Protein AF-A0A9E0H8B9-F1 (afdb_monomer_lite)

Structure (mmCIF, N/CA/C/O backbone):
data_AF-A0A9E0H8B9-F1
#
_entry.id   AF-A0A9E0H8B9-F1
#
loop_
_atom_site.group_PDB
_atom_site.id
_atom_site.type_symbol
_atom_site.label_atom_id
_atom_site.label_alt_id
_atom_site.label_comp_id
_atom_site.label_asym_id
_atom_site.label_entity_id
_atom_site.label_seq_id
_atom_site.pdbx_PDB_ins_code
_atom_site.Cartn_x
_atom_site.Cartn_y
_atom_site.Cartn_z
_atom_site.occupancy
_atom_site.B_iso_or_equiv
_atom_site.auth_seq_id
_atom_site.auth_comp_id
_atom_site.auth_asym_id
_atom_site.auth_atom_id
_atom_site.pdbx_PDB_model_num
ATOM 1 N N . MET A 1 1 ? -8.294 -16.607 21.140 1.00 33.91 1 MET A N 1
ATOM 2 C CA . MET A 1 1 ? -7.723 -16.822 19.798 1.00 33.91 1 MET A CA 1
ATOM 3 C C . MET A 1 1 ? -6.871 -15.607 19.510 1.00 33.91 1 MET A C 1
ATOM 5 O O . MET A 1 1 ? -7.402 -14.509 19.593 1.00 33.91 1 MET A O 1
ATOM 9 N N . ALA A 1 2 ? -5.558 -15.778 19.356 1.00 40.12 2 ALA A N 1
ATOM 10 C CA . ALA A 1 2 ? -4.674 -14.662 19.048 1.00 40.12 2 ALA A CA 1
ATOM 11 C C . ALA A 1 2 ? -5.029 -14.183 17.640 1.00 40.12 2 ALA A C 1
ATOM 13 O O . ALA A 1 2 ? -4.952 -14.968 16.698 1.00 40.12 2 ALA A O 1
ATOM 14 N N . ALA A 1 3 ? -5.496 -12.942 17.519 1.00 47.56 3 ALA A N 1
ATOM 15 C CA . 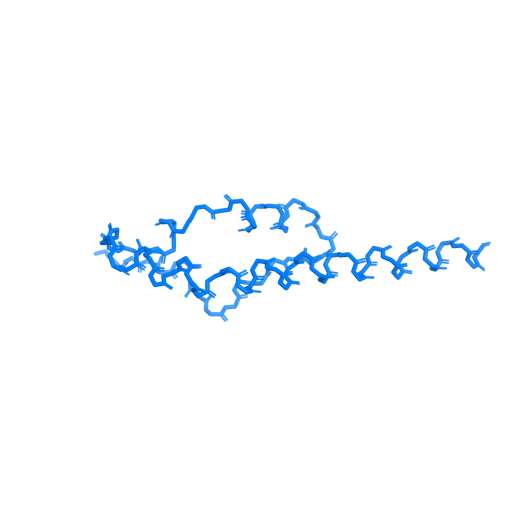ALA A 1 3 ? -5.530 -12.277 16.232 1.00 47.56 3 ALA A CA 1
ATOM 16 C C . ALA A 1 3 ? -4.070 -12.194 15.780 1.00 47.56 3 ALA A C 1
ATOM 18 O O . ALA A 1 3 ? -3.292 -11.427 16.346 1.00 47.56 3 ALA A O 1
ATOM 19 N N . GLU A 1 4 ? -3.672 -13.060 14.848 1.00 42.03 4 GLU A N 1
ATOM 20 C CA . GLU A 1 4 ? -2.455 -12.853 14.074 1.00 42.03 4 GLU A CA 1
ATOM 21 C C . GLU A 1 4 ? -2.624 -11.497 13.402 1.00 42.03 4 GLU A C 1
ATOM 23 O O . GLU A 1 4 ? -3.358 -11.339 12.429 1.00 42.03 4 GLU A O 1
ATOM 28 N N . THR A 1 5 ? -2.015 -10.477 13.993 1.00 40.44 5 THR A N 1
ATOM 29 C CA . THR A 1 5 ? -1.878 -9.173 13.375 1.00 40.44 5 THR A CA 1
ATOM 30 C C . THR A 1 5 ? -1.075 -9.398 12.099 1.00 40.44 5 THR A C 1
ATOM 32 O O . THR A 1 5 ? 0.143 -9.549 12.149 1.00 40.44 5 THR A O 1
ATOM 35 N N . VAL A 1 6 ? -1.759 -9.436 10.952 1.00 46.69 6 VAL A N 1
ATOM 36 C CA . VAL A 1 6 ? -1.170 -9.572 9.601 1.00 46.69 6 VAL A CA 1
ATOM 37 C C . VAL A 1 6 ? -0.234 -8.394 9.266 1.00 46.69 6 VAL A C 1
ATOM 39 O O . VAL A 1 6 ? 0.430 -8.374 8.237 1.00 46.69 6 VAL A O 1
ATOM 42 N N . PHE A 1 7 ? -0.093 -7.438 10.182 1.00 44.88 7 PHE A N 1
ATOM 43 C CA . PHE A 1 7 ? 0.937 -6.416 10.172 1.00 44.88 7 PHE A CA 1
ATOM 44 C C . PHE A 1 7 ? 2.142 -6.849 10.999 1.00 44.88 7 PHE A C 1
ATOM 46 O O . PHE A 1 7 ? 2.441 -6.306 12.060 1.00 44.88 7 PHE A O 1
ATOM 53 N N . ALA A 1 8 ? 2.893 -7.810 10.461 1.00 42.75 8 ALA A N 1
ATOM 54 C CA . ALA A 1 8 ? 4.331 -7.765 10.669 1.00 42.75 8 ALA A CA 1
ATOM 55 C C . ALA A 1 8 ? 4.825 -6.455 10.037 1.00 42.75 8 ALA A C 1
ATOM 57 O O . ALA A 1 8 ? 4.457 -6.138 8.905 1.00 42.75 8 ALA A O 1
ATOM 58 N N . SER A 1 9 ? 5.666 -5.705 10.744 1.00 49.34 9 SER A N 1
ATOM 59 C CA . SER A 1 9 ? 6.289 -4.438 10.328 1.00 49.34 9 SER A CA 1
ATOM 60 C C . SER A 1 9 ? 7.197 -4.539 9.079 1.00 49.34 9 SER A C 1
ATOM 62 O O . SER A 1 9 ? 8.153 -3.780 8.946 1.00 49.34 9 SER A O 1
ATOM 64 N N . GLY A 1 10 ? 6.961 -5.512 8.196 1.00 52.50 10 GLY A N 1
ATOM 65 C CA . GLY A 1 10 ? 7.783 -5.871 7.047 1.00 52.50 10 GLY A CA 1
ATOM 66 C C . GLY A 1 10 ? 7.006 -6.157 5.760 1.00 52.50 10 GLY A C 1
ATOM 67 O O . GLY A 1 10 ? 7.644 -6.532 4.779 1.00 52.50 10 GLY A O 1
ATOM 68 N N . PHE A 1 11 ? 5.676 -5.980 5.702 1.00 60.06 11 PHE A N 1
ATOM 69 C CA . PHE A 1 11 ? 4.972 -6.060 4.415 1.00 60.06 11 PHE A CA 1
ATOM 70 C C . PHE A 1 11 ? 5.316 -4.832 3.562 1.00 60.06 11 PHE A C 1
ATOM 72 O O . PHE A 1 11 ? 4.768 -3.748 3.740 1.00 60.06 11 PHE A O 1
ATOM 79 N N . THR A 1 12 ? 6.269 -5.010 2.652 1.00 70.00 12 THR A N 1
ATOM 80 C CA . THR A 1 12 ? 6.602 -4.043 1.603 1.00 70.00 12 THR A CA 1
ATOM 81 C C . THR A 1 12 ? 6.171 -4.658 0.274 1.00 70.00 12 THR A C 1
ATOM 83 O O . THR A 1 12 ? 6.628 -5.765 -0.020 1.00 70.00 12 THR A O 1
ATOM 86 N N . PRO A 1 13 ? 5.306 -4.004 -0.526 1.00 83.31 13 PRO A N 1
ATOM 87 C CA . PRO A 1 13 ? 4.937 -4.531 -1.837 1.00 83.31 13 PRO A CA 1
ATOM 88 C C . PRO A 1 13 ? 6.183 -4.659 -2.720 1.00 83.31 13 PRO A C 1
ATOM 90 O O . PRO A 1 13 ? 7.033 -3.764 -2.724 1.00 83.31 13 PRO A O 1
ATOM 93 N N . ASP A 1 14 ? 6.290 -5.758 -3.468 1.00 86.38 14 ASP A N 1
ATOM 94 C CA . ASP A 1 14 ? 7.383 -5.963 -4.421 1.00 86.38 14 ASP A CA 1
ATOM 95 C C . ASP A 1 14 ? 7.226 -4.994 -5.612 1.00 86.38 14 ASP A C 1
ATOM 97 O O . ASP A 1 14 ? 6.271 -5.128 -6.385 1.00 86.38 14 ASP A O 1
ATOM 101 N N . PRO A 1 15 ? 8.146 -4.026 -5.813 1.00 85.56 15 PRO A N 1
ATOM 102 C CA . PRO A 1 15 ? 8.056 -3.070 -6.915 1.00 85.56 15 PRO A CA 1
ATOM 103 C C . PRO A 1 15 ? 8.251 -3.714 -8.298 1.00 85.56 15 PRO A C 1
ATOM 105 O O . PRO A 1 15 ? 7.904 -3.096 -9.304 1.00 85.56 15 PRO A O 1
ATOM 108 N N . GLY A 1 16 ? 8.774 -4.943 -8.377 1.00 86.56 16 GLY A N 1
ATOM 109 C CA . GLY A 1 16 ? 8.864 -5.723 -9.613 1.00 86.56 16 GLY A CA 1
ATOM 110 C C . GLY A 1 16 ? 7.540 -6.376 -10.027 1.00 86.56 16 GLY A C 1
ATOM 111 O O . GLY A 1 16 ? 7.391 -6.788 -11.178 1.00 86.56 16 GLY A O 1
ATOM 112 N N . ARG A 1 17 ? 6.553 -6.448 -9.123 1.00 90.31 17 ARG A N 1
ATOM 113 C CA . ARG A 1 17 ? 5.248 -7.079 -9.361 1.00 90.31 17 ARG A CA 1
ATOM 114 C C . ARG A 1 17 ? 4.132 -6.041 -9.328 1.00 90.31 17 ARG A C 1
ATOM 116 O O . ARG A 1 17 ? 3.671 -5.625 -8.270 1.00 90.31 17 ARG A O 1
ATOM 123 N N . ALA A 1 18 ? 3.618 -5.679 -10.505 1.00 90.06 18 ALA A N 1
ATOM 124 C CA . ALA A 1 18 ? 2.542 -4.688 -10.627 1.00 90.06 18 ALA A CA 1
ATOM 125 C C . ALA A 1 18 ? 1.290 -5.039 -9.799 1.00 90.06 18 ALA A C 1
ATOM 127 O O . ALA A 1 18 ? 0.673 -4.155 -9.212 1.00 90.06 18 ALA A O 1
ATOM 128 N N . LEU A 1 19 ? 0.935 -6.327 -9.716 1.00 92.06 19 LEU A N 1
ATOM 129 C CA . LEU A 1 19 ? -0.209 -6.783 -8.921 1.00 92.06 19 LEU A CA 1
ATOM 130 C C . LEU A 1 19 ? -0.017 -6.538 -7.422 1.00 92.06 19 LEU A C 1
ATOM 132 O O . LEU A 1 19 ? -0.975 -6.160 -6.759 1.00 92.06 19 LEU A O 1
ATOM 136 N N . ASP A 1 20 ? 1.197 -6.702 -6.900 1.00 90.25 20 ASP A N 1
ATOM 137 C CA . ASP A 1 20 ? 1.489 -6.520 -5.477 1.00 90.25 20 ASP A CA 1
ATOM 138 C C . ASP A 1 20 ? 1.414 -5.028 -5.106 1.00 90.25 20 ASP A C 1
ATOM 140 O O . ASP A 1 20 ? 0.817 -4.658 -4.094 1.00 90.25 20 ASP A O 1
ATOM 144 N N . VAL A 1 21 ? 1.938 -4.155 -5.975 1.00 90.31 21 VAL A N 1
ATOM 145 C CA . VAL A 1 21 ? 1.834 -2.694 -5.825 1.00 90.31 21 VAL A CA 1
ATOM 146 C C . VAL A 1 21 ? 0.375 -2.241 -5.888 1.00 90.31 21 VAL A C 1
ATOM 148 O O . VAL A 1 21 ? -0.069 -1.483 -5.027 1.00 90.31 21 VAL A O 1
ATOM 151 N N . LEU A 1 22 ? -0.397 -2.728 -6.865 1.00 92.69 22 LEU A N 1
ATOM 152 C CA . LEU A 1 22 ? -1.815 -2.383 -7.000 1.00 92.69 22 LEU A CA 1
ATOM 153 C C . LEU A 1 22 ? -2.647 -2.894 -5.823 1.00 92.69 22 LEU A C 1
ATOM 155 O O . LEU A 1 22 ? -3.474 -2.146 -5.306 1.00 92.69 22 LEU A O 1
ATOM 159 N N . ALA A 1 23 ? -2.410 -4.129 -5.374 1.00 91.44 23 ALA A N 1
ATOM 160 C CA . ALA A 1 23 ? -3.095 -4.699 -4.219 1.00 91.44 23 ALA A CA 1
ATOM 161 C C . ALA A 1 23 ? -2.868 -3.845 -2.967 1.00 91.44 23 ALA A C 1
ATOM 163 O O . ALA A 1 23 ? -3.818 -3.559 -2.246 1.00 91.44 23 ALA A O 1
ATOM 164 N N . PHE A 1 24 ? -1.639 -3.372 -2.746 1.00 91.69 24 PHE A N 1
ATOM 165 C CA . PHE A 1 24 ? -1.320 -2.497 -1.622 1.00 91.69 24 PHE A CA 1
ATOM 166 C C . PHE A 1 24 ? -1.943 -1.097 -1.754 1.00 91.69 24 PHE A C 1
ATOM 168 O O . PHE A 1 24 ? -2.576 -0.605 -0.819 1.00 91.69 24 PHE A O 1
ATOM 175 N N . VAL A 1 25 ? -1.807 -0.450 -2.916 1.00 92.50 25 VAL A N 1
ATOM 176 C CA . VAL A 1 25 ? -2.308 0.919 -3.146 1.00 92.50 25 VAL A CA 1
ATOM 177 C C . VAL A 1 25 ? -3.832 0.986 -3.044 1.00 92.50 25 VAL A C 1
ATOM 179 O O . VAL A 1 25 ? -4.372 1.909 -2.429 1.00 92.50 25 VAL A O 1
ATOM 182 N N . LEU A 1 26 ? -4.529 -0.007 -3.595 1.00 93.31 26 LEU A N 1
ATOM 183 C CA . LEU A 1 26 ? -5.990 -0.078 -3.588 1.00 93.31 26 LEU A CA 1
ATOM 184 C C . LEU A 1 26 ? -6.556 -0.679 -2.297 1.00 93.31 26 LEU A C 1
ATOM 186 O O . LEU A 1 26 ? -7.774 -0.695 -2.130 1.00 93.31 26 LEU A O 1
ATOM 190 N N . CYS A 1 27 ? -5.704 -1.155 -1.383 1.00 91.75 27 CYS A N 1
ATOM 191 C CA . CYS A 1 27 ? -6.169 -1.733 -0.132 1.00 91.75 27 CYS A CA 1
ATOM 192 C C . CYS A 1 27 ? -6.884 -0.665 0.717 1.00 91.75 27 CYS A C 1
ATOM 194 O O . CYS A 1 27 ? -6.289 0.394 0.974 1.00 91.75 27 CYS A O 1
ATOM 196 N N . PRO A 1 28 ? -8.130 -0.920 1.158 1.00 90.69 28 PRO A N 1
ATOM 197 C CA . PRO A 1 28 ? -8.849 -0.016 2.044 1.00 90.69 28 PRO A CA 1
ATOM 198 C C . PRO A 1 28 ? -8.112 0.131 3.387 1.00 90.69 28 PRO A C 1
ATOM 200 O O . PRO A 1 28 ? -7.558 -0.861 3.872 1.00 90.69 28 PRO A O 1
ATOM 203 N N . PRO A 1 29 ? -8.082 1.329 3.999 1.00 88.25 29 PRO A N 1
ATOM 204 C CA . PRO A 1 29 ? -7.457 1.538 5.307 1.00 88.25 29 PRO A CA 1
ATOM 205 C C . PRO A 1 29 ? -8.100 0.698 6.421 1.00 88.25 29 PRO A C 1
ATOM 207 O O . PRO A 1 29 ? -7.419 0.316 7.365 1.00 88.25 29 PRO A O 1
ATOM 210 N N . GLU A 1 30 ? -9.372 0.325 6.287 1.00 90.25 30 GLU A N 1
ATOM 211 C CA . GLU A 1 30 ? -10.107 -0.513 7.240 1.00 90.25 30 GLU A CA 1
ATOM 212 C C . GLU A 1 30 ? -9.479 -1.903 7.404 1.00 90.25 30 GLU A C 1
ATOM 214 O O . GLU A 1 30 ? -9.575 -2.509 8.465 1.00 90.25 30 GLU A O 1
ATOM 219 N N . VAL A 1 31 ? -8.777 -2.400 6.380 1.00 89.19 31 VAL A N 1
ATOM 220 C CA . VAL A 1 31 ? -8.035 -3.673 6.451 1.00 89.19 31 VAL A CA 1
ATOM 221 C C . VAL A 1 31 ? -6.863 -3.586 7.435 1.00 89.19 31 VAL A C 1
ATOM 223 O O . VAL A 1 31 ? -6.385 -4.601 7.941 1.00 89.19 31 VAL A O 1
ATOM 226 N N . PHE A 1 32 ? -6.402 -2.371 7.715 1.00 84.25 32 PHE A N 1
ATOM 227 C CA . PHE A 1 32 ? -5.250 -2.076 8.556 1.00 84.25 32 PHE A CA 1
ATOM 228 C C . PHE A 1 32 ? -5.649 -1.526 9.933 1.00 84.25 32 PHE A C 1
ATOM 230 O O . PHE A 1 32 ? -4.779 -1.344 10.781 1.00 84.25 32 PHE A O 1
ATOM 237 N N . ALA A 1 33 ? -6.948 -1.311 10.166 1.0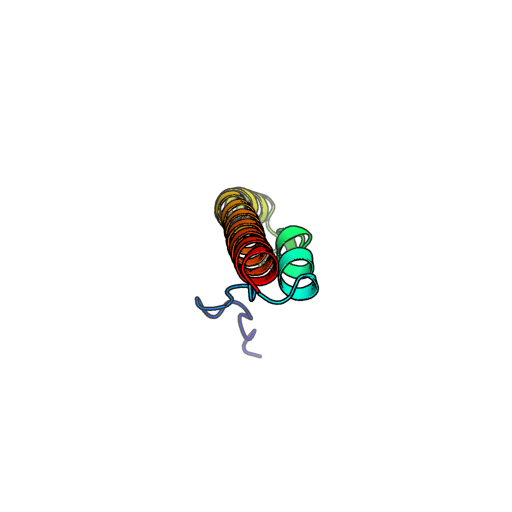0 89.50 33 ALA A N 1
ATOM 238 C CA . ALA A 1 33 ? -7.522 -0.854 11.427 1.00 89.50 33 ALA A CA 1
ATOM 239 C C . ALA A 1 33 ? -8.227 -2.028 12.142 1.00 89.50 33 ALA A C 1
ATOM 241 O O . ALA A 1 33 ? -9.400 -2.301 11.873 1.00 89.50 33 ALA A O 1
ATOM 242 N N . PRO A 1 34 ? -7.535 -2.777 13.023 1.00 85.31 34 PRO A N 1
ATOM 243 C CA . PRO A 1 34 ? -8.063 -4.001 13.629 1.00 85.31 34 PRO A CA 1
ATOM 244 C C . PRO A 1 34 ? -9.317 -3.796 14.486 1.00 85.31 34 PRO A C 1
ATOM 246 O O . PRO A 1 34 ? -10.088 -4.742 14.649 1.00 85.31 34 PRO A O 1
ATOM 249 N N . THR A 1 35 ? -9.523 -2.606 15.056 1.00 88.56 35 THR A N 1
ATOM 250 C CA . THR A 1 35 ? -10.716 -2.311 15.864 1.00 88.56 35 THR A CA 1
ATOM 251 C C . THR A 1 35 ? -11.873 -1.780 15.020 1.00 88.56 35 THR A C 1
ATOM 253 O O . THR A 1 35 ? -13.025 -1.883 15.439 1.00 88.56 35 THR A O 1
ATOM 256 N N . GLY A 1 36 ? -11.580 -1.250 13.827 1.00 85.69 36 GLY A N 1
ATOM 257 C CA . GLY A 1 36 ? -12.561 -0.605 12.953 1.00 85.69 36 GLY A CA 1
ATOM 258 C C . GLY A 1 36 ? -13.114 0.707 13.515 1.00 85.69 36 GLY A C 1
ATOM 259 O O . GLY A 1 36 ? -14.114 1.210 13.001 1.00 85.69 36 GLY A O 1
ATOM 260 N N . ASP A 1 37 ? -12.498 1.246 14.571 1.00 93.31 37 ASP A N 1
ATOM 261 C CA . ASP A 1 37 ? -12.865 2.536 15.137 1.00 93.31 37 ASP A CA 1
ATOM 262 C C . ASP A 1 37 ? -12.597 3.664 14.118 1.00 93.31 37 ASP A C 1
ATOM 264 O O . ASP A 1 37 ? -11.547 3.653 13.466 1.00 93.31 37 ASP A O 1
ATOM 268 N N . PRO A 1 38 ? -13.514 4.636 13.946 1.00 93.44 38 PRO A N 1
ATOM 269 C CA . PRO A 1 38 ? -13.338 5.715 12.977 1.00 93.44 38 PRO A CA 1
ATOM 270 C C . PRO A 1 38 ? -12.047 6.523 13.159 1.00 93.44 38 PRO A C 1
ATOM 272 O O . PRO A 1 38 ? -11.439 6.911 12.160 1.00 93.44 38 PRO A O 1
ATOM 275 N N . ASP A 1 39 ? -11.608 6.749 14.400 1.00 94.19 39 ASP A N 1
ATOM 276 C CA . ASP A 1 39 ? -10.384 7.499 14.686 1.00 94.19 39 ASP A CA 1
ATOM 277 C C . ASP A 1 39 ? -9.141 6.650 14.367 1.00 94.19 39 ASP A C 1
ATOM 279 O O . ASP A 1 39 ? -8.152 7.164 13.840 1.00 94.19 39 ASP A O 1
ATOM 283 N N . GLU A 1 40 ? -9.200 5.332 14.604 1.00 91.25 40 GLU A N 1
ATOM 284 C CA . GLU A 1 40 ? -8.143 4.396 14.194 1.00 91.25 40 GLU A CA 1
ATOM 285 C C . GLU A 1 40 ? -8.021 4.330 12.665 1.00 91.25 40 GLU A C 1
ATOM 287 O O . GLU A 1 40 ? -6.918 4.447 12.129 1.00 91.25 40 GLU A O 1
ATOM 292 N N . VAL A 1 41 ? -9.141 4.196 11.947 1.00 92.25 41 VAL A N 1
ATOM 293 C CA . VAL A 1 41 ? -9.164 4.167 10.475 1.00 92.25 41 VAL A CA 1
ATOM 294 C C . VAL A 1 41 ? -8.603 5.466 9.895 1.00 92.25 41 VAL A C 1
ATOM 296 O O . VAL A 1 41 ? -7.825 5.418 8.940 1.00 92.25 41 VAL A O 1
ATOM 299 N N . ALA A 1 42 ? -8.951 6.619 10.474 1.00 93.06 42 ALA A N 1
ATOM 300 C CA . ALA A 1 42 ? -8.424 7.913 10.051 1.00 93.06 42 ALA A CA 1
ATOM 301 C C . ALA A 1 42 ? -6.902 8.004 10.255 1.00 93.06 42 ALA A C 1
ATOM 303 O O . ALA A 1 42 ? -6.177 8.347 9.320 1.00 93.06 42 ALA A O 1
ATOM 304 N N . ALA A 1 43 ? -6.401 7.616 11.431 1.00 92.25 43 ALA A N 1
ATOM 305 C CA . ALA A 1 43 ? -4.967 7.607 11.717 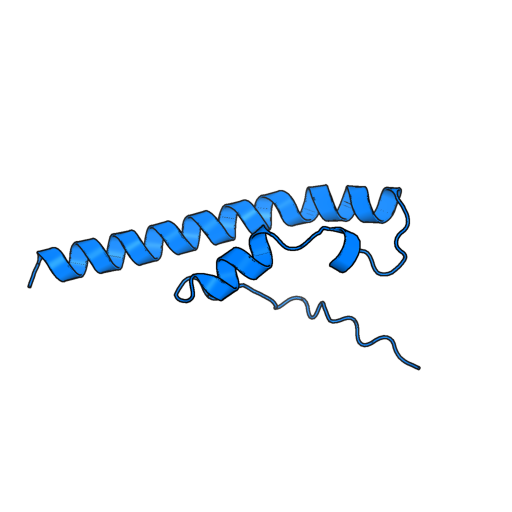1.00 92.25 43 ALA A CA 1
ATOM 306 C C . ALA A 1 43 ? -4.192 6.659 10.784 1.00 92.25 43 ALA A C 1
ATOM 308 O O . ALA A 1 43 ? -3.104 6.978 10.302 1.00 92.25 43 ALA A O 1
ATOM 309 N N . VAL A 1 44 ? -4.765 5.493 10.491 1.00 91.12 44 VAL A N 1
ATOM 310 C CA . VAL A 1 44 ? -4.206 4.516 9.553 1.00 91.12 44 VAL A CA 1
ATOM 311 C C . VAL A 1 44 ? -4.185 5.056 8.124 1.00 91.12 44 VAL A C 1
ATOM 313 O O . VAL A 1 44 ? -3.193 4.861 7.419 1.00 91.12 44 VAL A O 1
ATOM 316 N N . ALA A 1 45 ? -5.241 5.749 7.690 1.00 91.12 45 ALA A N 1
ATOM 317 C CA . ALA A 1 45 ? -5.300 6.373 6.373 1.00 91.12 45 ALA A CA 1
ATOM 318 C C . ALA A 1 45 ? -4.190 7.423 6.199 1.00 91.12 45 ALA A C 1
ATOM 320 O O . ALA A 1 45 ? -3.478 7.386 5.194 1.00 91.12 45 ALA A O 1
ATOM 321 N N . GLU A 1 46 ? -3.983 8.283 7.201 1.00 92.62 46 GLU A N 1
ATOM 322 C CA . GLU A 1 46 ? -2.893 9.267 7.208 1.00 92.62 46 GLU A CA 1
ATOM 323 C C . GLU A 1 46 ? -1.509 8.601 7.200 1.00 92.62 46 GLU A C 1
ATOM 325 O O . GLU A 1 46 ? -0.604 9.035 6.485 1.00 92.62 46 GLU A O 1
ATOM 330 N N . LEU A 1 47 ? -1.331 7.516 7.961 1.00 90.62 47 LEU A N 1
ATOM 331 C CA . LEU A 1 47 ? -0.050 6.816 8.048 1.00 90.62 47 LEU A CA 1
ATOM 332 C C . LEU A 1 47 ? 0.307 6.077 6.749 1.00 90.62 47 LEU A C 1
ATOM 334 O O . LEU A 1 47 ? 1.480 6.017 6.369 1.00 90.62 47 LEU A O 1
ATOM 338 N N . ILE A 1 48 ? -0.681 5.489 6.070 1.00 90.31 48 ILE A N 1
ATOM 339 C CA . ILE A 1 48 ? -0.438 4.630 4.907 1.00 90.31 48 ILE A CA 1
ATOM 340 C C . ILE A 1 48 ? -0.364 5.392 3.584 1.00 90.31 48 ILE A C 1
ATOM 342 O O . ILE A 1 48 ? 0.282 4.919 2.648 1.00 90.31 48 ILE A O 1
ATOM 346 N N . GLU A 1 49 ? -0.981 6.569 3.482 1.00 89.31 49 GLU A N 1
ATOM 347 C CA . GLU A 1 49 ? -0.914 7.417 2.289 1.00 89.31 49 GLU A CA 1
ATOM 348 C C . GLU A 1 49 ? 0.529 7.645 1.780 1.00 89.31 49 GLU A C 1
ATOM 350 O O . GLU A 1 49 ? 0.802 7.330 0.611 1.00 89.31 49 GLU A O 1
ATOM 355 N N . PRO A 1 50 ? 1.503 8.080 2.608 1.00 91.06 50 PRO A N 1
ATOM 356 C CA . PRO A 1 50 ? 2.882 8.249 2.150 1.00 91.06 50 PRO A CA 1
ATOM 357 C C . PRO A 1 50 ? 3.540 6.924 1.738 1.00 91.06 50 PRO A C 1
ATOM 359 O O . PRO A 1 50 ? 4.353 6.902 0.810 1.00 91.06 50 PRO A O 1
ATOM 362 N N . ALA A 1 51 ? 3.176 5.806 2.374 1.00 89.94 51 ALA A N 1
ATOM 363 C CA . ALA A 1 51 ? 3.682 4.486 2.005 1.00 89.94 51 ALA A CA 1
ATOM 364 C C . ALA A 1 51 ? 3.163 4.042 0.627 1.00 89.94 51 ALA A C 1
ATOM 366 O O . ALA A 1 51 ? 3.926 3.507 -0.180 1.00 89.94 51 ALA A O 1
ATOM 367 N N . LYS A 1 52 ? 1.887 4.310 0.317 1.00 91.06 52 LYS A N 1
ATOM 368 C CA . LYS A 1 52 ? 1.296 4.054 -1.007 1.00 91.06 52 LYS A CA 1
ATOM 369 C C . LYS A 1 52 ? 1.970 4.892 -2.088 1.00 91.06 52 LYS A C 1
ATOM 371 O O . LYS A 1 52 ? 2.320 4.358 -3.141 1.00 91.06 52 LYS A O 1
ATOM 376 N N . ALA A 1 53 ? 2.214 6.174 -1.814 1.00 92.69 53 ALA A N 1
ATOM 377 C CA . ALA A 1 53 ? 2.935 7.048 -2.734 1.00 92.69 53 ALA A CA 1
ATOM 378 C C . ALA A 1 53 ? 4.350 6.518 -3.026 1.00 92.69 53 ALA A C 1
ATOM 380 O O . ALA A 1 53 ? 4.767 6.459 -4.182 1.00 92.69 53 ALA A O 1
ATOM 381 N N . GLU A 1 54 ? 5.076 6.072 -1.999 1.00 91.00 54 GLU A N 1
ATOM 382 C CA . GLU A 1 54 ? 6.413 5.502 -2.171 1.00 91.00 54 GLU A CA 1
ATOM 383 C C . GLU A 1 54 ? 6.408 4.181 -2.956 1.00 91.00 54 GLU A C 1
ATOM 385 O O . GLU A 1 54 ? 7.271 3.978 -3.812 1.00 91.00 54 GLU A O 1
ATOM 390 N N . ALA A 1 55 ? 5.424 3.305 -2.738 1.00 91.25 55 ALA A N 1
ATOM 391 C CA . ALA A 1 55 ? 5.285 2.070 -3.513 1.00 91.25 55 ALA A CA 1
ATOM 392 C C . ALA A 1 55 ? 5.143 2.355 -5.021 1.00 91.25 55 ALA A C 1
ATOM 394 O O . ALA A 1 55 ? 5.819 1.731 -5.842 1.00 91.25 55 ALA A O 1
ATOM 395 N N . VAL A 1 56 ? 4.333 3.356 -5.383 1.00 92.44 56 VAL A N 1
ATOM 396 C CA . VAL A 1 56 ? 4.163 3.805 -6.775 1.00 92.44 56 VAL A CA 1
ATOM 397 C C . VAL A 1 56 ? 5.459 4.395 -7.337 1.00 92.44 56 VAL A C 1
ATOM 399 O O . VAL A 1 56 ? 5.845 4.066 -8.460 1.00 92.44 56 VAL A O 1
ATOM 402 N N . ARG A 1 57 ? 6.178 5.223 -6.563 1.00 92.81 57 ARG A N 1
ATOM 403 C CA . ARG A 1 57 ? 7.472 5.781 -6.999 1.00 92.81 57 ARG A CA 1
ATOM 404 C C . ARG A 1 57 ? 8.493 4.690 -7.304 1.00 92.81 57 ARG A C 1
ATOM 406 O O . ARG A 1 57 ? 9.131 4.743 -8.353 1.00 92.81 57 ARG A O 1
ATOM 413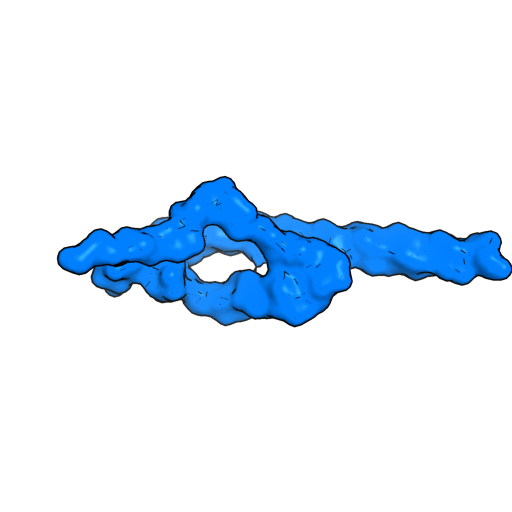 N N . ARG A 1 58 ? 8.640 3.702 -6.416 1.00 92.31 58 ARG A N 1
ATOM 414 C CA . ARG A 1 58 ? 9.581 2.583 -6.602 1.00 92.31 58 ARG A CA 1
ATOM 415 C C . ARG A 1 58 ? 9.234 1.738 -7.817 1.00 92.31 58 ARG A C 1
ATOM 417 O O . ARG A 1 58 ? 10.130 1.377 -8.573 1.00 92.31 58 ARG A O 1
ATOM 424 N N . TRP A 1 59 ? 7.945 1.469 -8.027 1.00 92.31 59 TRP A N 1
ATOM 425 C CA . TRP A 1 59 ? 7.474 0.772 -9.220 1.00 92.31 59 TRP A CA 1
ATOM 426 C C . TRP A 1 59 ? 7.877 1.522 -10.496 1.00 92.31 59 TRP A C 1
ATOM 428 O O . TRP A 1 59 ? 8.503 0.935 -11.378 1.00 92.31 59 TRP A O 1
ATOM 438 N N . HIS A 1 60 ? 7.613 2.831 -10.568 1.00 92.69 60 HIS A N 1
ATOM 439 C CA . HIS A 1 60 ? 8.008 3.646 -11.718 1.00 92.69 60 HIS A CA 1
ATOM 440 C C . HIS A 1 60 ? 9.523 3.688 -11.936 1.00 92.69 60 HIS A C 1
ATOM 442 O O . HIS A 1 60 ? 9.961 3.550 -13.076 1.00 92.69 60 HIS A O 1
ATOM 448 N N . ALA A 1 61 ? 10.316 3.861 -10.874 1.00 92.50 61 ALA A N 1
ATOM 449 C CA . ALA A 1 61 ? 11.775 3.901 -10.968 1.00 92.50 61 ALA A CA 1
ATOM 450 C C . ALA A 1 61 ? 12.335 2.600 -11.565 1.00 92.50 61 ALA A C 1
ATOM 452 O O . ALA A 1 61 ? 13.067 2.639 -12.551 1.00 92.50 61 ALA A O 1
ATOM 453 N N . LEU A 1 62 ? 11.890 1.451 -11.051 1.00 92.25 62 LEU A N 1
ATOM 454 C CA . LEU A 1 62 ? 12.316 0.138 -11.533 1.00 92.25 62 LEU A CA 1
ATOM 455 C C . LEU A 1 62 ? 11.926 -0.100 -13.002 1.00 92.25 62 LEU A C 1
ATOM 457 O O . LEU A 1 62 ? 12.710 -0.631 -13.786 1.00 92.25 62 LEU A O 1
ATOM 461 N N . HIS A 1 63 ? 10.734 0.337 -13.414 1.00 87.62 63 HIS A N 1
ATOM 462 C CA . HIS A 1 63 ? 10.297 0.187 -14.806 1.00 87.62 63 HIS A CA 1
ATOM 463 C C . HIS A 1 63 ? 11.017 1.154 -15.756 1.00 87.62 63 HIS A C 1
ATOM 465 O O . HIS A 1 63 ? 11.277 0.796 -16.906 1.00 87.62 63 HIS A O 1
ATOM 471 N N . ALA A 1 64 ? 11.386 2.348 -15.287 1.00 87.94 64 ALA A N 1
ATOM 472 C CA . ALA A 1 64 ? 12.219 3.276 -16.044 1.00 87.94 64 ALA A CA 1
ATOM 473 C C . ALA A 1 64 ? 13.640 2.721 -16.249 1.00 87.94 64 ALA A C 1
ATOM 475 O O . ALA A 1 64 ? 14.168 2.796 -17.357 1.00 87.94 64 ALA A 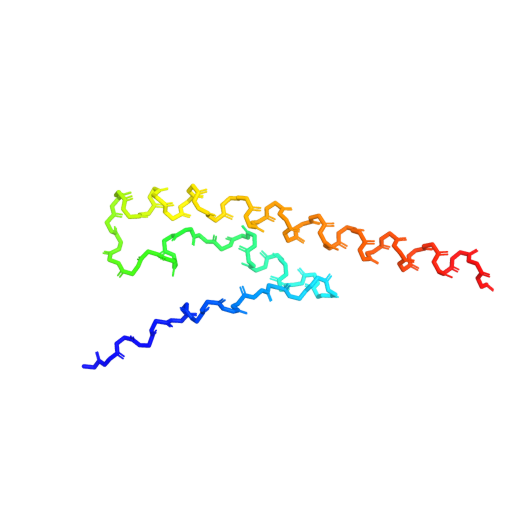O 1
ATOM 476 N N . GLU A 1 65 ? 14.230 2.107 -15.219 1.00 86.00 65 GLU A N 1
ATOM 477 C CA . GLU A 1 65 ? 15.531 1.431 -15.303 1.00 86.00 65 GLU A CA 1
ATOM 478 C C . GLU A 1 65 ? 15.503 0.258 -16.292 1.00 86.00 65 GLU A C 1
ATOM 480 O O . GLU A 1 65 ? 16.376 0.154 -17.156 1.00 86.00 65 GLU A O 1
ATOM 485 N N . HIS A 1 66 ? 14.471 -0.589 -16.235 1.00 80.44 66 HIS A N 1
ATOM 486 C CA . HIS A 1 66 ? 14.299 -1.688 -17.188 1.00 80.44 66 HIS A CA 1
ATOM 487 C C . HIS A 1 66 ? 14.144 -1.198 -18.633 1.00 80.44 66 HIS A C 1
ATOM 489 O O . HIS A 1 66 ? 14.753 -1.764 -19.542 1.00 80.44 66 HIS A O 1
ATOM 495 N N . ALA A 1 67 ? 13.368 -0.133 -18.860 1.00 78.88 67 ALA A N 1
ATOM 496 C CA . ALA A 1 67 ? 13.213 0.460 -20.186 1.00 78.88 67 ALA A CA 1
ATOM 497 C C . ALA A 1 67 ? 14.536 1.045 -20.711 1.00 78.88 67 ALA A C 1
ATOM 499 O O . ALA A 1 67 ? 14.879 0.848 -21.877 1.00 78.88 67 ALA A O 1
ATOM 500 N N . ALA A 1 68 ? 15.306 1.717 -19.849 1.00 81.38 68 ALA A N 1
ATOM 501 C CA . ALA A 1 68 ? 16.617 2.253 -20.200 1.00 81.38 68 ALA A CA 1
ATOM 502 C C . ALA A 1 68 ? 17.623 1.141 -20.543 1.00 81.38 68 ALA A C 1
ATOM 504 O O . ALA A 1 68 ? 18.372 1.272 -21.510 1.00 81.38 68 ALA A O 1
ATOM 505 N N . HIS A 1 69 ? 17.611 0.029 -19.800 1.00 74.12 69 HIS A N 1
ATOM 506 C CA . HIS A 1 69 ? 18.466 -1.124 -20.084 1.00 74.12 69 HIS A CA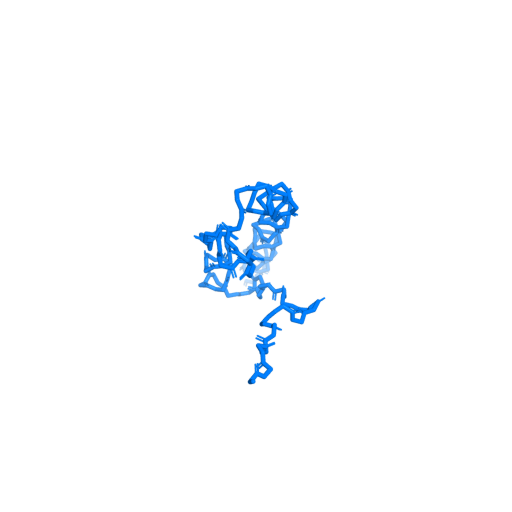 1
ATOM 507 C C . HIS A 1 69 ? 18.088 -1.817 -21.404 1.00 74.12 69 HIS A C 1
ATOM 509 O O . HIS A 1 69 ? 18.967 -2.191 -22.176 1.00 74.12 69 HIS A O 1
ATOM 515 N N . ALA A 1 70 ? 16.791 -1.942 -21.702 1.00 73.38 70 ALA A N 1
ATOM 516 C CA . ALA A 1 70 ? 16.314 -2.521 -22.958 1.00 73.38 70 ALA A CA 1
ATOM 517 C C . ALA A 1 70 ? 16.669 -1.674 -24.194 1.00 73.38 70 ALA A C 1
ATOM 519 O O . ALA A 1 70 ? 16.867 -2.231 -25.265 1.00 73.38 70 ALA A O 1
ATOM 520 N N . ALA A 1 71 ? 16.773 -0.348 -24.059 1.00 73.00 71 ALA A N 1
ATOM 521 C CA . ALA A 1 71 ? 17.130 0.552 -25.160 1.00 73.00 71 ALA A CA 1
ATOM 522 C C . ALA A 1 71 ? 18.638 0.584 -25.491 1.00 73.00 71 ALA A C 1
ATOM 524 O O . ALA A 1 71 ? 19.023 1.178 -26.498 1.00 73.00 71 ALA A O 1
ATOM 525 N N . HIS A 1 72 ? 19.491 0.003 -24.640 1.00 66.31 72 HIS A N 1
ATOM 526 C CA . HIS A 1 72 ? 20.948 -0.030 -24.825 1.00 66.31 72 HIS A CA 1
ATOM 527 C C . HIS A 1 72 ? 21.470 -1.352 -25.425 1.00 66.31 72 HIS A C 1
ATOM 529 O O . HIS A 1 72 ? 22.656 -1.438 -25.741 1.00 66.31 72 HIS A O 1
ATOM 535 N N . ASN A 1 73 ? 20.604 -2.359 -25.586 1.00 54.81 73 ASN A N 1
ATOM 536 C CA . ASN A 1 73 ? 20.904 -3.649 -26.224 1.00 54.81 73 ASN A CA 1
ATOM 537 C C . ASN A 1 73 ? 20.345 -3.707 -27.650 1.00 54.81 73 ASN A C 1
ATOM 539 O O . ASN A 1 73 ? 20.926 -4.461 -28.463 1.00 54.81 73 ASN A O 1
#

Radius of gyration: 15.73 Å; chains: 1; bounding box: 34×26×46 Å

Secondary structure (DSSP, 8-state):
-----S--TT----TT-HHHHHHHHT--GGGG-TT--HHHHHHHHHHHHHHHHHHHHHHHHHHHHHHHHHTT-

Foldseek 3Di:
DDPPLPDPVPPQFDLVDPVSLCCLLPDQLCNNQVVSDPVSSVVSCVVCVVSNVVSVVSNVVVVVVVVVVVVVD

pLDDT: mean 81.41, std 16.79, range [33.91, 94.19]

Sequence (73 aa):
MAAETVFASGFTPDPGRALDVLAFVLCPPEVFAPTGDPDEVAAVAELIEPAKAEAVRRWHALHAEHAAHAAHN